Protein AF-A0A7C5F0X3-F1 (afdb_monomer)

Sequence (91 aa):
MANTFSALKRARQAKTRTMFNQRRKSRLRHAIRKLRRLLESKDIE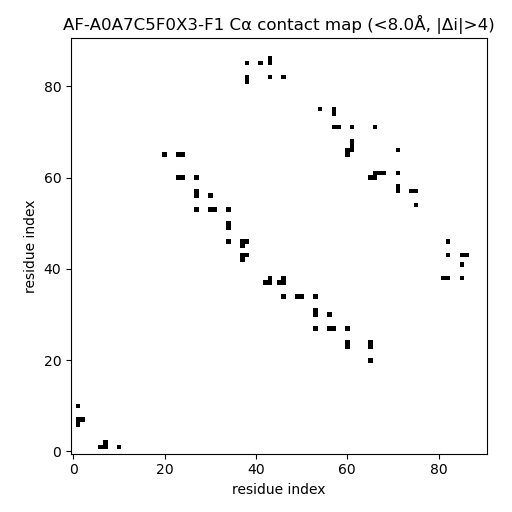GAKALLPQTFSIIDRAAKWGIIKKNTAARYKSRLTHRLNALSSKAA

Radius of gyration: 18.02 Å; Cα contacts (8 Å, |Δi|>4): 46; chains: 1; bounding box: 38×22×55 Å

Mean predicted aligned error: 4.9 Å

Solvent-accessible surface area (backbone atoms only — not comparable to full-atom values): 5073 Å² total; per-residue (Å²): 128,67,87,44,76,69,43,46,51,50,52,57,54,46,55,57,52,48,55,54,50,50,55,53,52,49,53,47,54,51,44,55,48,53,46,49,52,30,59,72,72,65,38,63,67,65,34,60,68,46,44,63,60,41,49,55,46,40,55,49,36,30,74,72,63,77,38,54,66,69,56,39,52,51,51,51,54,56,52,51,51,52,52,50,56,54,54,64,72,75,104

Secondary structure (DSSP, 8-state):
---SHHHHHHHHHHHHHHHHHHHHHHHHHHHHHHHHHHHHTT-HHHHHHHHHHHHHHHHHHHHTTSS-HHHHHHHHHHHHHHHHHHHHHH-

Nearest PDB structures (foldseek):
  7n30-assembly1_ST  TM=9.778E-01  e=1.779E-05  Escherichia coli K-12
  7q4k-assembly1_AT  TM=9.732E-01  e=2.397E-05  Escherichia coli
  8akn-assembly1_U  TM=9.774E-01  e=3.043E-05  Escherichia coli BW25113
  7boe-assembly1_T  TM=9.765E-01  e=4.101E-05  Escherichia coli K-12
  7n31-assembly1_ST  TM=9.765E-01  e=5.867E-05  Escherichia coli K-12

Structure (mmCIF, N/CA/C/O backbone):
data_AF-A0A7C5F0X3-F1
#
_entry.id   AF-A0A7C5F0X3-F1
#
loop_
_atom_site.group_PDB
_atom_site.id
_atom_site.type_symbol
_atom_site.label_atom_id
_atom_site.label_alt_id
_atom_site.label_comp_id
_atom_site.label_asym_id
_atom_site.label_entity_id
_atom_site.label_seq_id
_atom_site.pdbx_PDB_ins_code
_atom_site.Cartn_x
_atom_site.Cartn_y
_atom_site.Cartn_z
_atom_site.occupancy
_atom_site.B_iso_or_equiv
_atom_site.auth_seq_id
_atom_site.auth_comp_id
_atom_site.auth_asym_id
_atom_site.auth_atom_id
_atom_site.pdbx_PDB_model_num
ATOM 1 N N . MET A 1 1 ? 21.469 -15.129 -20.371 1.00 66.50 1 MET A N 1
ATOM 2 C CA . MET A 1 1 ? 22.145 -13.879 -20.783 1.00 66.50 1 MET A CA 1
ATOM 3 C C . MET A 1 1 ? 21.235 -13.149 -21.769 1.00 66.50 1 MET A C 1
ATOM 5 O O . MET A 1 1 ? 20.469 -13.808 -22.466 1.00 66.50 1 MET A O 1
ATOM 9 N N . ALA A 1 2 ? 21.171 -11.815 -21.732 1.00 75.25 2 ALA A N 1
ATOM 10 C CA . ALA A 1 2 ? 20.295 -11.056 -22.627 1.00 75.25 2 ALA A CA 1
ATOM 11 C C . ALA A 1 2 ? 20.966 -10.943 -24.003 1.00 75.25 2 ALA A C 1
ATOM 13 O O . ALA A 1 2 ? 21.704 -9.999 -24.251 1.00 75.25 2 ALA A O 1
ATOM 14 N N . ASN A 1 3 ? 20.739 -11.940 -24.858 1.00 85.25 3 ASN A N 1
ATOM 15 C CA . ASN A 1 3 ? 21.522 -12.134 -26.085 1.00 85.25 3 ASN A CA 1
ATOM 16 C C . ASN A 1 3 ? 20.994 -11.344 -27.295 1.00 85.25 3 ASN A C 1
ATOM 18 O O . ASN A 1 3 ? 21.624 -11.328 -28.343 1.00 85.25 3 ASN A O 1
ATOM 22 N N . THR A 1 4 ? 19.846 -10.675 -27.165 1.00 92.81 4 THR A N 1
ATOM 23 C CA . THR A 1 4 ? 19.253 -9.831 -28.212 1.00 92.81 4 THR A CA 1
ATOM 24 C C . THR A 1 4 ? 19.159 -8.377 -27.749 1.00 92.81 4 THR A C 1
ATOM 26 O O . THR A 1 4 ? 18.978 -8.094 -26.559 1.00 92.81 4 THR A O 1
ATOM 29 N N . PHE A 1 5 ? 19.221 -7.421 -28.683 1.00 90.75 5 PHE A N 1
ATOM 30 C CA . PHE A 1 5 ? 19.111 -5.986 -28.370 1.00 90.75 5 PHE A CA 1
ATOM 31 C C . PHE A 1 5 ? 17.813 -5.637 -27.617 1.00 90.75 5 PHE A C 1
ATOM 33 O O . PHE A 1 5 ? 17.809 -4.812 -26.694 1.00 90.75 5 PHE A O 1
ATOM 40 N N . SER A 1 6 ? 16.708 -6.309 -27.957 1.00 92.62 6 SER A N 1
ATOM 41 C CA . SER A 1 6 ? 15.426 -6.170 -27.262 1.00 92.62 6 SER A CA 1
ATOM 42 C C . SER A 1 6 ? 15.504 -6.674 -25.815 1.00 92.62 6 SER A C 1
ATOM 44 O O . SER A 1 6 ? 15.018 -5.993 -24.906 1.00 92.62 6 SER A O 1
ATOM 46 N N . ALA A 1 7 ? 16.181 -7.799 -25.566 1.00 92.88 7 ALA A N 1
ATOM 47 C CA . ALA A 1 7 ? 16.403 -8.330 -24.224 1.00 92.88 7 ALA A CA 1
ATOM 48 C C . ALA A 1 7 ? 17.291 -7.403 -23.374 1.00 92.88 7 ALA A C 1
ATOM 50 O O . ALA A 1 7 ? 16.953 -7.135 -22.218 1.00 92.88 7 ALA A O 1
ATOM 51 N N . LEU A 1 8 ? 18.360 -6.828 -23.941 1.00 93.06 8 LEU A N 1
ATOM 52 C CA . LEU A 1 8 ? 19.216 -5.849 -23.249 1.00 93.06 8 LEU A CA 1
ATOM 53 C C . LEU A 1 8 ? 18.428 -4.599 -22.826 1.00 93.06 8 LEU A C 1
ATOM 55 O O . LEU A 1 8 ? 18.584 -4.089 -21.711 1.00 93.06 8 LEU A O 1
ATOM 59 N N . LYS A 1 9 ? 17.520 -4.111 -23.682 1.00 93.44 9 LYS A N 1
ATOM 60 C CA . LYS A 1 9 ? 16.606 -3.009 -23.338 1.00 93.44 9 LYS A CA 1
ATOM 61 C C . LYS A 1 9 ? 15.669 -3.393 -22.190 1.00 93.44 9 LYS A C 1
ATOM 63 O O . LYS A 1 9 ? 15.517 -2.618 -21.243 1.00 93.44 9 LYS A O 1
ATOM 68 N N . ARG A 1 10 ? 15.066 -4.586 -22.236 1.00 94.94 10 ARG A N 1
ATOM 69 C CA . ARG A 1 10 ? 14.178 -5.083 -21.169 1.00 94.94 10 ARG A CA 1
ATOM 70 C C . ARG A 1 10 ? 14.916 -5.239 -19.839 1.00 94.94 10 ARG A C 1
ATOM 72 O O . ARG A 1 10 ? 14.368 -4.839 -18.816 1.00 94.94 10 ARG A O 1
ATOM 79 N N . ALA A 1 11 ? 16.162 -5.715 -19.847 1.00 94.00 11 ALA A N 1
ATOM 80 C CA . ALA A 1 11 ? 16.995 -5.829 -18.649 1.00 94.00 11 ALA A CA 1
ATOM 81 C C . ALA A 1 11 ? 17.252 -4.462 -17.984 1.00 94.00 11 ALA A C 1
ATOM 83 O O . ALA A 1 11 ? 17.059 -4.312 -16.774 1.00 94.00 11 ALA A O 1
ATOM 84 N N . ARG A 1 12 ? 17.587 -3.428 -18.771 1.00 93.62 12 ARG A N 1
ATOM 85 C CA . ARG A 1 12 ? 17.751 -2.052 -18.262 1.00 93.62 12 ARG A CA 1
ATOM 86 C C . ARG A 1 12 ? 16.460 -1.506 -17.643 1.00 93.62 12 ARG A C 1
ATOM 88 O O . ARG A 1 12 ? 16.488 -0.953 -16.544 1.00 93.62 12 ARG A O 1
ATOM 95 N N . GLN A 1 13 ? 15.321 -1.711 -18.307 1.00 95.69 13 GLN A N 1
ATOM 96 C CA . GLN A 1 13 ? 14.005 -1.314 -17.784 1.00 95.69 13 GLN A CA 1
ATOM 97 C C . GLN A 1 13 ? 13.622 -2.082 -16.512 1.00 95.69 13 GLN A C 1
ATOM 99 O O . GLN A 1 13 ? 13.004 -1.519 -15.609 1.00 95.69 13 GLN A O 1
ATOM 104 N N . ALA A 1 14 ? 13.972 -3.365 -16.425 1.00 95.31 14 ALA A N 1
ATOM 105 C CA . ALA A 1 14 ? 13.706 -4.175 -15.246 1.00 95.31 14 ALA A CA 1
ATOM 106 C C . ALA A 1 14 ? 14.486 -3.648 -14.037 1.00 95.31 14 ALA A C 1
ATOM 108 O O . ALA A 1 14 ? 13.893 -3.464 -12.979 1.00 95.31 14 ALA A O 1
ATOM 109 N N . LYS A 1 15 ? 15.774 -3.310 -14.199 1.00 95.44 15 LYS A N 1
ATOM 110 C CA . LYS A 1 15 ? 16.605 -2.755 -13.116 1.00 95.44 15 LYS A CA 1
ATOM 111 C C . LYS A 1 15 ? 15.977 -1.501 -12.500 1.00 95.44 15 LYS A C 1
ATOM 113 O O . LYS A 1 15 ? 15.813 -1.431 -11.282 1.00 95.44 15 LYS A O 1
ATOM 118 N N . THR A 1 16 ? 15.560 -0.541 -13.325 1.00 95.81 16 THR A N 1
ATOM 119 C CA . THR A 1 16 ? 14.947 0.706 -12.837 1.00 95.81 16 THR A CA 1
ATOM 120 C C . THR A 1 16 ? 13.604 0.453 -12.153 1.00 95.81 16 THR A C 1
ATOM 122 O O . THR A 1 16 ? 13.385 0.916 -11.032 1.00 95.81 16 THR A O 1
ATOM 125 N N . ARG A 1 17 ? 12.724 -0.351 -12.765 1.00 95.31 17 ARG A N 1
ATOM 126 C CA . ARG A 1 17 ? 11.421 -0.724 -12.182 1.00 95.31 17 ARG A CA 1
ATOM 127 C C . ARG A 1 17 ? 11.577 -1.451 -10.849 1.00 95.31 17 ARG A C 1
ATOM 129 O O . ARG A 1 17 ? 10.857 -1.137 -9.902 1.00 95.31 17 ARG A O 1
ATOM 136 N N . THR A 1 18 ? 12.532 -2.373 -10.749 1.00 96.12 18 THR A N 1
ATOM 137 C CA . THR A 1 18 ? 12.822 -3.118 -9.519 1.00 96.12 18 THR A CA 1
ATOM 138 C C . THR A 1 18 ? 13.248 -2.184 -8.392 1.00 96.12 18 THR A C 1
ATOM 140 O O . THR A 1 18 ? 12.701 -2.295 -7.296 1.00 96.12 18 THR A O 1
ATOM 143 N N . MET A 1 19 ? 14.129 -1.208 -8.650 1.00 95.81 19 MET A N 1
ATOM 144 C CA . MET A 1 19 ? 14.541 -0.235 -7.626 1.00 95.81 19 MET A CA 1
ATOM 145 C C . MET A 1 19 ? 13.351 0.550 -7.055 1.00 95.81 19 MET A C 1
ATOM 147 O O . MET A 1 19 ? 13.188 0.637 -5.835 1.00 95.81 19 MET A O 1
ATOM 151 N N . PHE A 1 20 ? 12.475 1.086 -7.911 1.00 95.12 20 PHE A N 1
ATOM 152 C CA . PHE A 1 20 ? 11.299 1.833 -7.450 1.00 95.12 20 PHE A CA 1
ATOM 153 C C . PHE A 1 20 ? 10.281 0.943 -6.732 1.00 95.12 20 PHE A C 1
ATOM 155 O O . PHE A 1 20 ? 9.748 1.326 -5.686 1.00 95.12 20 PHE A O 1
ATOM 162 N N . ASN A 1 21 ? 10.029 -0.258 -7.255 1.00 95.75 21 ASN A N 1
ATOM 163 C CA . ASN A 1 21 ? 9.100 -1.205 -6.645 1.00 95.75 21 ASN A CA 1
ATOM 164 C C . ASN A 1 21 ? 9.591 -1.670 -5.276 1.00 95.75 21 ASN A C 1
ATOM 166 O O . ASN A 1 21 ? 8.788 -1.767 -4.348 1.00 95.75 21 ASN A O 1
ATOM 170 N N . GLN A 1 22 ? 10.898 -1.877 -5.115 1.00 95.94 22 GLN A N 1
ATOM 171 C CA . GLN A 1 22 ? 11.492 -2.242 -3.836 1.00 95.94 22 GLN A CA 1
ATOM 172 C C . GLN A 1 22 ? 11.271 -1.147 -2.786 1.00 95.94 22 GLN A C 1
ATOM 174 O O . GLN A 1 22 ? 10.778 -1.445 -1.698 1.00 95.94 22 GLN A O 1
ATOM 179 N N . ARG A 1 23 ? 11.534 0.124 -3.129 1.00 95.44 23 ARG A N 1
ATOM 180 C CA . ARG A 1 23 ? 11.301 1.275 -2.230 1.00 95.44 23 ARG A CA 1
ATOM 181 C C . ARG A 1 23 ? 9.831 1.421 -1.831 1.00 95.44 23 ARG A C 1
ATOM 183 O O . ARG A 1 23 ? 9.500 1.675 -0.676 1.00 95.44 23 ARG A O 1
ATOM 190 N N . ARG A 1 24 ? 8.911 1.252 -2.779 1.00 95.19 24 ARG A N 1
ATOM 191 C CA . ARG A 1 24 ? 7.471 1.352 -2.498 1.00 95.19 24 ARG A CA 1
ATOM 192 C C . ARG A 1 24 ? 6.971 0.167 -1.660 1.00 95.19 24 ARG A C 1
ATOM 194 O O . ARG A 1 24 ? 6.157 0.352 -0.755 1.00 95.19 24 ARG A O 1
ATOM 201 N N . LYS A 1 25 ? 7.488 -1.042 -1.910 1.00 94.81 25 LYS A N 1
ATOM 202 C CA . LYS A 1 25 ? 7.172 -2.258 -1.144 1.00 94.81 25 LYS A CA 1
ATOM 203 C C . LYS A 1 25 ? 7.704 -2.187 0.286 1.00 94.81 25 LYS A C 1
ATOM 205 O O . LYS A 1 25 ? 6.991 -2.596 1.202 1.00 94.81 25 LYS A O 1
ATOM 210 N N . SER A 1 26 ? 8.911 -1.656 0.498 1.00 96.38 26 SER A N 1
ATOM 211 C CA . SER A 1 26 ? 9.431 -1.424 1.849 1.00 96.38 26 SER A CA 1
ATOM 212 C C . SER A 1 26 ? 8.558 -0.413 2.587 1.00 96.38 26 SER A C 1
ATOM 214 O O . SER A 1 26 ? 8.064 -0.739 3.664 1.00 96.38 26 SER A O 1
ATOM 216 N N . ARG A 1 27 ? 8.245 0.742 1.980 1.00 94.94 27 ARG A N 1
ATOM 217 C CA . ARG A 1 27 ? 7.347 1.755 2.567 1.00 94.94 27 ARG A CA 1
ATOM 218 C C . ARG A 1 27 ? 6.007 1.165 3.017 1.00 94.94 27 ARG A C 1
ATOM 220 O O . ARG A 1 27 ? 5.593 1.397 4.150 1.00 94.94 27 ARG A O 1
ATOM 227 N N . LEU A 1 28 ? 5.363 0.362 2.167 1.00 94.62 28 LEU A N 1
ATOM 228 C CA . LEU A 1 28 ? 4.118 -0.338 2.502 1.00 94.62 28 LEU A CA 1
ATOM 229 C C . LEU A 1 28 ? 4.288 -1.256 3.724 1.00 94.62 28 LEU A C 1
ATOM 231 O O . LEU A 1 28 ? 3.495 -1.200 4.662 1.00 94.62 28 LEU A O 1
ATOM 235 N N . ARG A 1 29 ? 5.330 -2.096 3.726 1.00 94.88 29 ARG A N 1
ATOM 236 C CA . ARG A 1 29 ? 5.606 -3.031 4.828 1.00 94.88 29 ARG A CA 1
ATOM 237 C C . ARG A 1 29 ? 5.897 -2.300 6.139 1.00 94.88 29 ARG A C 1
ATOM 239 O O . ARG A 1 29 ? 5.420 -2.741 7.181 1.00 94.88 29 ARG A O 1
ATOM 246 N N . HIS A 1 30 ? 6.647 -1.199 6.093 1.00 96.31 30 HIS A N 1
ATOM 247 C CA . HIS A 1 30 ? 6.949 -0.384 7.269 1.00 96.31 30 HIS A CA 1
ATOM 248 C C . HIS A 1 30 ? 5.693 0.274 7.844 1.00 96.31 30 HIS A C 1
ATOM 250 O O . HIS A 1 30 ? 5.487 0.182 9.051 1.00 96.31 30 HIS A O 1
ATOM 256 N N . ALA A 1 31 ? 4.825 0.849 7.005 1.00 93.88 31 ALA A N 1
ATOM 257 C CA . ALA A 1 31 ? 3.565 1.445 7.455 1.00 93.88 31 ALA A CA 1
ATOM 258 C C . ALA A 1 31 ? 2.664 0.413 8.156 1.00 93.88 31 ALA A C 1
ATOM 260 O O . ALA A 1 31 ? 2.225 0.630 9.283 1.00 93.88 31 ALA A O 1
ATOM 261 N N . ILE A 1 32 ? 2.480 -0.761 7.538 1.00 93.69 32 ILE A N 1
ATOM 262 C CA . ILE A 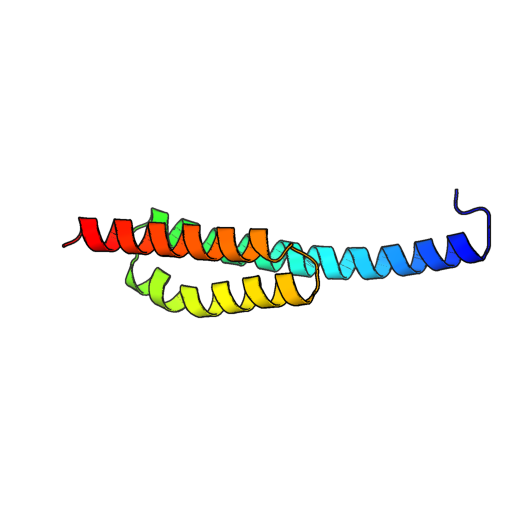1 32 ? 1.692 -1.852 8.132 1.00 93.69 32 ILE A CA 1
ATOM 263 C C . ILE A 1 32 ? 2.320 -2.332 9.448 1.00 93.69 32 ILE A C 1
ATOM 265 O O . ILE A 1 32 ? 1.601 -2.585 10.411 1.00 93.69 32 ILE A O 1
ATOM 269 N N . ARG A 1 33 ? 3.652 -2.460 9.513 1.00 93.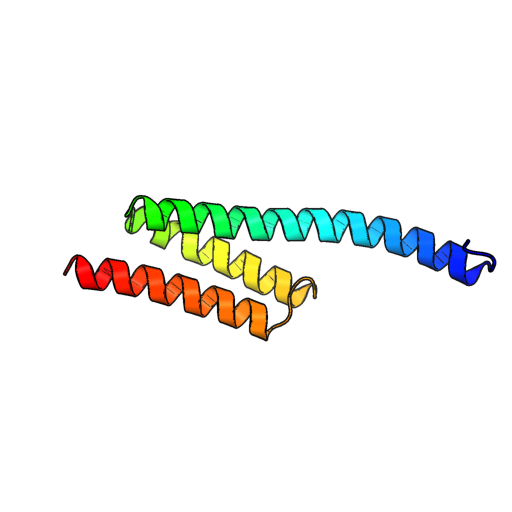94 33 ARG A N 1
ATOM 270 C CA . ARG A 1 33 ? 4.350 -2.872 10.740 1.00 93.94 33 ARG A CA 1
ATOM 271 C C . ARG A 1 33 ? 4.179 -1.848 11.861 1.00 93.94 33 ARG A C 1
ATOM 273 O O . ARG A 1 33 ? 3.942 -2.257 12.989 1.00 93.94 33 ARG A O 1
ATOM 280 N N . LYS A 1 34 ? 4.281 -0.549 11.559 1.00 92.31 34 LYS A N 1
ATOM 281 C CA . LYS A 1 34 ? 4.091 0.525 12.543 1.00 92.31 34 LYS A CA 1
ATOM 282 C C . LYS A 1 34 ? 2.691 0.454 13.157 1.00 92.31 34 LYS A C 1
ATOM 284 O O . LYS A 1 34 ? 2.581 0.439 14.374 1.00 92.31 34 LYS A O 1
ATOM 289 N N . LEU A 1 35 ? 1.653 0.301 12.329 1.00 90.31 35 LEU A N 1
ATOM 290 C CA . LEU A 1 35 ? 0.281 0.148 12.823 1.00 90.31 35 LEU A CA 1
ATOM 291 C C . LEU A 1 35 ? 0.114 -1.117 13.677 1.00 90.31 35 LEU A C 1
ATOM 293 O O . LEU A 1 35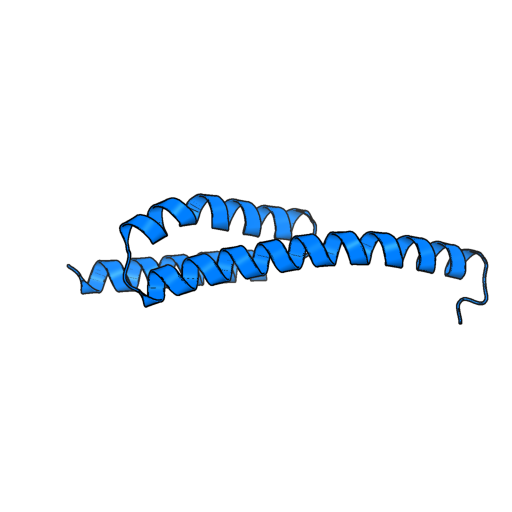 ? -0.498 -1.067 14.732 1.00 90.31 35 LEU A O 1
ATOM 297 N N . ARG A 1 36 ? 0.687 -2.253 13.253 1.00 90.62 36 ARG A N 1
ATOM 298 C CA . ARG A 1 36 ? 0.619 -3.502 14.032 1.00 90.62 36 ARG A CA 1
ATOM 299 C C . ARG A 1 36 ? 1.269 -3.377 15.408 1.00 90.62 36 ARG A C 1
ATOM 301 O O . ARG A 1 36 ? 0.683 -3.864 16.360 1.00 90.62 36 ARG A O 1
ATOM 308 N N . ARG A 1 37 ? 2.412 -2.694 15.508 1.00 91.81 37 ARG A N 1
ATOM 309 C CA . ARG A 1 37 ? 3.078 -2.442 16.794 1.00 91.81 37 ARG A CA 1
ATOM 310 C C . ARG A 1 37 ? 2.211 -1.608 17.739 1.00 91.81 37 ARG A C 1
ATOM 312 O O . ARG A 1 37 ? 2.126 -1.952 18.905 1.00 91.81 37 ARG A O 1
ATOM 319 N N . LEU A 1 38 ? 1.536 -0.572 17.231 1.00 87.94 38 LEU A N 1
ATOM 320 C CA . LEU A 1 38 ? 0.605 0.235 18.037 1.00 87.94 38 LEU A CA 1
ATOM 321 C C . LEU A 1 38 ? -0.607 -0.580 18.512 1.00 87.94 38 LEU A C 1
ATOM 323 O O . LEU A 1 38 ? -1.045 -0.452 19.651 1.00 87.94 38 LEU A O 1
ATOM 327 N N . LEU A 1 39 ? -1.120 -1.465 17.652 1.00 86.50 39 LEU A N 1
ATOM 328 C CA . LEU A 1 39 ? -2.196 -2.387 18.024 1.00 86.50 39 LEU A CA 1
ATOM 329 C C . LEU A 1 39 ? -1.742 -3.413 19.077 1.00 86.50 39 LEU A C 1
ATOM 331 O O . LEU A 1 39 ? -2.532 -3.783 19.938 1.00 86.50 39 LEU A O 1
ATOM 335 N N . GLU A 1 40 ? -0.488 -3.869 19.021 1.00 87.38 40 GLU A N 1
ATOM 336 C CA . GLU A 1 40 ? 0.109 -4.759 20.029 1.00 87.38 40 GLU A CA 1
ATOM 337 C C . GLU A 1 40 ? 0.331 -4.037 21.367 1.00 87.38 40 GLU A C 1
ATOM 339 O O . GLU A 1 40 ? 0.044 -4.609 22.416 1.00 87.38 40 GLU A O 1
ATOM 344 N N . SER A 1 41 ? 0.753 -2.767 21.342 1.00 87.19 41 SER A N 1
ATOM 345 C CA . SER A 1 41 ? 0.908 -1.929 22.541 1.00 87.19 41 SER A CA 1
ATOM 346 C C . SER A 1 41 ? -0.411 -1.377 23.095 1.00 87.19 41 SER A C 1
ATOM 348 O O . SER A 1 41 ? -0.389 -0.621 24.060 1.00 87.19 41 SER A O 1
ATOM 350 N N . LYS A 1 42 ? -1.553 -1.748 22.500 1.00 84.44 42 LYS A N 1
ATOM 351 C CA . LYS A 1 42 ? -2.910 -1.304 22.860 1.00 84.44 42 LYS A CA 1
ATOM 352 C C . LYS A 1 42 ? -3.125 0.219 22.837 1.00 84.44 42 LYS A C 1
ATOM 354 O O . LYS A 1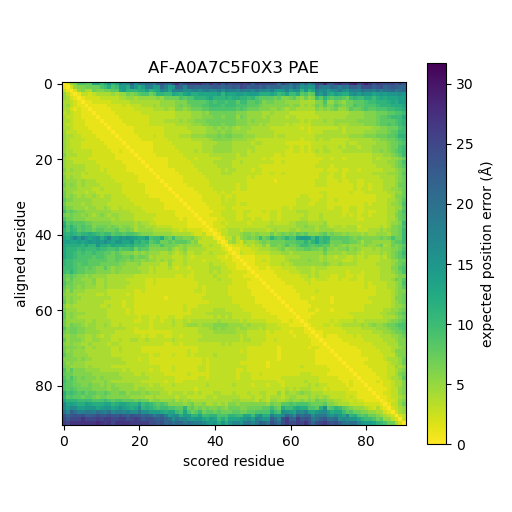 42 ? -4.037 0.719 23.487 1.00 84.44 42 LYS A O 1
ATOM 359 N N . ASP A 1 43 ? -2.337 0.949 22.052 1.00 85.25 43 ASP A N 1
ATOM 360 C CA . ASP A 1 43 ? -2.518 2.391 21.862 1.00 85.25 43 ASP A CA 1
ATOM 361 C C . ASP A 1 43 ? -3.580 2.644 20.780 1.00 85.25 43 ASP A C 1
ATOM 363 O O . ASP A 1 43 ? -3.304 2.638 19.575 1.00 85.25 43 ASP A O 1
ATOM 367 N N . ILE A 1 44 ? -4.829 2.803 21.223 1.00 83.38 44 ILE A N 1
ATOM 368 C CA . ILE A 1 44 ? -5.996 2.946 20.346 1.00 83.38 44 ILE A CA 1
ATOM 369 C C . ILE A 1 44 ? -5.984 4.302 19.629 1.00 83.38 44 ILE A C 1
ATOM 371 O O . ILE A 1 44 ? -6.273 4.363 18.431 1.00 83.38 44 ILE A O 1
ATOM 375 N N . GLU A 1 45 ? -5.622 5.378 20.323 1.00 84.75 45 GLU A N 1
ATOM 376 C CA . GLU A 1 45 ? -5.630 6.736 19.769 1.00 84.75 45 GLU A CA 1
ATOM 377 C C . GLU A 1 45 ? -4.504 6.922 18.744 1.00 84.75 45 GLU A C 1
ATOM 379 O O . GLU A 1 45 ? -4.744 7.376 17.618 1.00 84.75 45 GLU A O 1
ATOM 384 N N . GLY A 1 46 ? -3.297 6.436 19.053 1.00 84.81 46 GLY A N 1
ATOM 385 C CA . GLY A 1 46 ? -2.190 6.413 18.098 1.00 84.81 46 GLY A CA 1
ATOM 386 C C . GLY A 1 46 ? -2.491 5.551 16.866 1.00 84.81 46 GLY A C 1
ATOM 387 O O . GLY A 1 46 ? -2.154 5.923 15.733 1.00 84.81 46 GLY A O 1
ATOM 388 N N . ALA A 1 47 ? -3.172 4.414 17.047 1.00 86.56 47 ALA A N 1
ATOM 389 C CA . ALA A 1 47 ? -3.593 3.564 15.936 1.00 86.56 47 ALA A CA 1
ATOM 390 C C . ALA A 1 47 ? -4.647 4.245 15.046 1.00 86.56 47 ALA A C 1
ATOM 392 O O . ALA A 1 47 ? -4.519 4.185 13.819 1.00 86.56 47 ALA A O 1
ATOM 393 N N . LYS A 1 48 ? -5.646 4.927 15.627 1.00 87.12 48 LYS A N 1
ATOM 394 C CA . LYS A 1 48 ? -6.661 5.695 14.882 1.00 87.12 48 LYS A CA 1
ATOM 395 C C . LYS A 1 48 ? -6.027 6.808 14.049 1.00 87.12 48 LYS A C 1
ATOM 397 O O . LYS A 1 48 ? -6.336 6.920 12.865 1.00 87.12 48 LYS A O 1
ATOM 402 N N . ALA A 1 49 ? -5.085 7.563 14.614 1.00 90.12 49 ALA A N 1
ATOM 403 C CA . ALA A 1 49 ? -4.400 8.642 13.900 1.00 90.12 49 ALA A CA 1
ATOM 404 C C . ALA A 1 49 ? -3.562 8.135 12.707 1.00 90.12 49 ALA A C 1
ATOM 406 O O . ALA A 1 49 ? -3.495 8.769 11.651 1.00 90.12 49 ALA A O 1
ATOM 407 N N . LEU A 1 50 ? -2.930 6.964 12.841 1.00 90.38 50 LEU A N 1
ATOM 408 C CA . LEU A 1 50 ? -2.060 6.394 11.806 1.00 90.38 50 LEU A CA 1
ATOM 409 C C . LEU A 1 50 ? -2.826 5.618 10.712 1.00 90.38 50 LEU A C 1
ATOM 411 O O . LEU A 1 50 ? -2.285 5.338 9.631 1.00 90.38 50 LEU A O 1
ATOM 415 N N . LEU A 1 51 ? -4.083 5.259 10.967 1.00 90.44 51 LEU A N 1
ATOM 416 C CA . LEU A 1 51 ? -4.899 4.432 10.082 1.00 90.44 51 LEU A CA 1
ATOM 417 C C . LEU A 1 51 ? -5.159 5.077 8.700 1.00 90.44 51 LEU A C 1
ATOM 419 O O . LEU A 1 51 ? -4.874 4.409 7.697 1.00 90.44 51 LEU A O 1
ATOM 423 N N . PRO A 1 52 ? -5.564 6.362 8.580 1.00 92.75 52 PRO A N 1
ATOM 424 C CA . PRO A 1 52 ? -5.800 7.005 7.282 1.00 92.75 52 PRO A CA 1
ATOM 425 C C . PRO A 1 52 ? -4.542 7.054 6.408 1.00 92.75 52 PRO A C 1
ATOM 427 O O . PRO A 1 52 ? -4.577 6.746 5.212 1.00 92.75 52 PRO A O 1
ATOM 430 N N . GLN A 1 53 ? -3.393 7.371 7.014 1.00 93.31 53 GLN A N 1
ATOM 431 C CA . GLN A 1 53 ? -2.108 7.402 6.313 1.00 93.31 53 GLN A CA 1
ATOM 432 C C . GLN A 1 53 ? -1.736 6.013 5.782 1.00 93.31 53 GLN A C 1
ATOM 434 O O . GLN A 1 53 ? -1.288 5.867 4.640 1.00 93.31 53 GLN A O 1
ATOM 439 N N . THR A 1 54 ? -1.961 4.978 6.595 1.00 93.50 54 THR A N 1
ATOM 440 C CA . THR A 1 54 ? -1.686 3.587 6.224 1.00 93.50 54 THR A CA 1
ATOM 441 C C . THR A 1 54 ? -2.591 3.129 5.079 1.00 93.50 54 THR A C 1
ATOM 443 O O . THR A 1 54 ? -2.101 2.520 4.124 1.00 93.50 54 THR A O 1
ATOM 446 N N . PHE A 1 55 ? -3.881 3.474 5.105 1.00 94.44 55 PHE A N 1
ATOM 447 C CA . PHE A 1 55 ? -4.823 3.151 4.026 1.00 94.44 55 PHE A CA 1
ATOM 448 C C . PHE A 1 55 ? -4.452 3.841 2.719 1.00 94.44 55 PHE A C 1
ATOM 450 O O . PHE A 1 55 ? -4.365 3.185 1.682 1.00 94.44 55 PHE A O 1
ATOM 457 N N . SER A 1 56 ? -4.091 5.123 2.780 1.00 95.38 56 SER A N 1
ATOM 458 C CA . SER A 1 56 ? -3.630 5.867 1.609 1.00 95.38 56 SER A CA 1
ATOM 459 C C . SER A 1 56 ? -2.393 5.234 0.952 1.00 95.38 56 SER A C 1
ATOM 461 O O . SER A 1 56 ? -2.264 5.229 -0.275 1.00 95.38 56 SER A O 1
ATOM 463 N N . ILE A 1 57 ? -1.468 4.675 1.742 1.00 95.25 57 ILE A N 1
ATOM 464 C CA . ILE A 1 57 ? -0.292 3.959 1.218 1.00 95.25 57 ILE A CA 1
ATOM 465 C C . ILE A 1 57 ? -0.697 2.619 0.590 1.00 95.25 57 ILE A C 1
ATOM 467 O O . ILE A 1 57 ? -0.182 2.275 -0.477 1.00 95.25 57 ILE A O 1
ATOM 471 N N . ILE A 1 58 ? -1.609 1.871 1.218 1.00 94.75 58 ILE A N 1
ATOM 472 C CA . ILE A 1 58 ? -2.119 0.592 0.699 1.00 94.75 58 ILE A CA 1
ATOM 473 C C . ILE A 1 58 ? -2.803 0.797 -0.659 1.00 94.75 58 ILE A C 1
ATOM 475 O O . ILE A 1 58 ? -2.486 0.093 -1.621 1.00 94.75 58 ILE A O 1
ATOM 479 N N . ASP A 1 59 ? -3.682 1.789 -0.763 1.00 94.88 59 ASP A N 1
ATOM 480 C CA . ASP A 1 59 ? -4.441 2.050 -1.986 1.00 94.88 59 ASP A CA 1
ATOM 481 C C . ASP A 1 59 ? -3.539 2.579 -3.113 1.00 94.88 59 ASP A C 1
ATOM 483 O O . ASP A 1 59 ? -3.644 2.137 -4.261 1.00 94.88 59 ASP A O 1
ATOM 487 N N . ARG A 1 60 ? -2.542 3.420 -2.793 1.00 95.50 60 ARG A N 1
ATOM 488 C CA . ARG A 1 60 ? -1.500 3.814 -3.761 1.00 95.50 60 ARG A CA 1
ATOM 489 C C . ARG A 1 60 ? -0.664 2.624 -4.234 1.00 95.50 60 ARG A C 1
ATOM 491 O O . ARG A 1 60 ? -0.376 2.516 -5.426 1.00 95.50 60 ARG A O 1
ATOM 498 N N . ALA A 1 61 ? -0.306 1.702 -3.341 1.00 94.56 61 ALA A N 1
ATOM 499 C CA . ALA A 1 61 ? 0.426 0.493 -3.713 1.00 94.56 61 ALA A CA 1
ATOM 500 C C . ALA A 1 61 ? -0.390 -0.425 -4.642 1.00 94.56 61 ALA A C 1
ATOM 502 O O . ALA A 1 61 ? 0.194 -1.067 -5.520 1.00 94.56 61 ALA A O 1
ATOM 503 N N . ALA A 1 62 ? -1.717 -0.458 -4.487 1.00 95.50 62 ALA A N 1
ATOM 504 C CA . ALA A 1 62 ? -2.613 -1.149 -5.409 1.00 95.50 62 ALA A CA 1
ATOM 505 C C . ALA A 1 62 ? -2.690 -0.444 -6.771 1.00 95.50 62 ALA A C 1
ATOM 507 O O . ALA A 1 62 ? -2.564 -1.104 -7.801 1.00 95.50 62 ALA A O 1
ATOM 508 N N . LYS A 1 63 ? -2.810 0.893 -6.786 1.00 95.06 63 LYS A N 1
ATOM 509 C CA . LYS A 1 63 ? -2.816 1.704 -8.019 1.00 95.06 63 LYS A CA 1
ATOM 510 C C . LYS A 1 63 ? -1.539 1.515 -8.841 1.00 95.06 63 LYS A C 1
ATOM 512 O O . LYS A 1 63 ? -1.603 1.403 -10.058 1.00 95.06 63 LYS A O 1
ATOM 517 N N . TRP A 1 64 ? -0.381 1.435 -8.186 1.00 92.69 64 TRP A N 1
ATOM 518 C CA . TRP A 1 64 ? 0.904 1.183 -8.851 1.00 92.69 64 TRP A CA 1
ATOM 519 C C . TRP A 1 64 ? 1.138 -0.284 -9.244 1.00 92.69 64 TRP A C 1
ATOM 521 O O . TRP A 1 64 ? 2.186 -0.593 -9.806 1.00 92.69 64 TRP A O 1
ATOM 531 N N . GLY A 1 65 ? 0.213 -1.195 -8.931 1.00 93.94 65 GLY A N 1
ATOM 532 C CA . GLY A 1 65 ? 0.325 -2.614 -9.277 1.00 93.94 65 GLY A CA 1
ATOM 533 C C . GLY A 1 65 ? 1.325 -3.409 -8.431 1.00 93.94 65 GLY A C 1
ATOM 534 O O . GLY A 1 65 ? 1.677 -4.527 -8.797 1.00 93.94 65 GLY A O 1
ATOM 535 N N . ILE A 1 66 ? 1.780 -2.870 -7.295 1.00 93.31 66 ILE A N 1
ATOM 536 C CA . ILE A 1 66 ? 2.719 -3.560 -6.389 1.00 93.31 66 ILE A CA 1
ATOM 537 C C . ILE A 1 66 ? 2.005 -4.671 -5.622 1.00 93.31 66 ILE A C 1
ATOM 539 O O . ILE A 1 66 ? 2.576 -5.730 -5.363 1.00 93.31 66 ILE A O 1
ATOM 543 N N . ILE A 1 67 ? 0.751 -4.418 -5.249 1.00 94.31 67 ILE A N 1
ATOM 544 C CA . ILE A 1 67 ? -0.148 -5.401 -4.651 1.00 94.31 67 ILE A CA 1
ATOM 545 C C . ILE A 1 67 ? -1.424 -5.494 -5.483 1.00 94.31 67 ILE A C 1
ATOM 547 O O . ILE A 1 67 ? -1.865 -4.519 -6.086 1.00 94.31 67 ILE A O 1
ATOM 551 N N . LYS A 1 68 ? -2.041 -6.676 -5.510 1.00 96.62 68 LYS A N 1
ATOM 552 C CA . LYS A 1 68 ? -3.351 -6.865 -6.145 1.00 96.62 68 LYS A CA 1
ATOM 553 C C . LYS A 1 68 ? -4.450 -6.192 -5.319 1.00 96.62 68 LYS A C 1
ATOM 555 O O . LYS A 1 68 ? -4.338 -6.119 -4.093 1.00 96.62 68 LYS A O 1
ATOM 560 N N . LYS A 1 69 ? -5.540 -5.788 -5.982 1.00 95.06 69 LYS A N 1
ATOM 561 C CA . LYS A 1 69 ? -6.712 -5.144 -5.357 1.00 95.06 69 LYS A CA 1
ATOM 562 C C . LYS A 1 69 ? -7.242 -5.947 -4.157 1.00 95.06 69 LYS A C 1
ATOM 564 O O . LYS A 1 69 ? -7.392 -5.395 -3.073 1.00 95.06 69 LYS A O 1
ATOM 569 N N . ASN A 1 70 ? -7.360 -7.269 -4.295 1.00 96.75 70 ASN A N 1
ATOM 570 C CA . ASN A 1 70 ? -7.831 -8.148 -3.214 1.00 96.75 70 ASN A CA 1
ATOM 571 C C . ASN A 1 70 ? -6.859 -8.204 -2.026 1.00 96.75 70 ASN A C 1
ATOM 573 O O . ASN A 1 70 ? -7.270 -8.337 -0.878 1.00 96.75 70 ASN A O 1
ATOM 577 N N . THR A 1 71 ? -5.555 -8.066 -2.276 1.00 95.69 71 THR A N 1
ATOM 578 C CA . THR A 1 71 ? -4.555 -7.985 -1.204 1.00 95.69 71 THR A CA 1
ATOM 579 C C . THR A 1 71 ? -4.644 -6.658 -0.458 1.00 95.69 71 THR A C 1
ATOM 581 O O . THR A 1 71 ? -4.531 -6.654 0.765 1.00 95.69 71 THR A O 1
ATOM 584 N N . ALA A 1 72 ? -4.909 -5.554 -1.158 1.00 95.62 72 ALA A N 1
ATOM 585 C CA . ALA A 1 72 ? -5.181 -4.267 -0.524 1.00 95.62 72 ALA A CA 1
ATOM 586 C C . ALA A 1 72 ? -6.452 -4.320 0.339 1.00 95.62 72 ALA A C 1
ATOM 588 O O . ALA A 1 72 ? -6.401 -3.971 1.518 1.00 95.62 72 ALA A O 1
ATOM 589 N N . ALA A 1 73 ? -7.554 -4.848 -0.205 1.00 95.81 73 ALA A N 1
ATOM 590 C CA . ALA A 1 73 ? -8.809 -5.039 0.523 1.00 95.81 73 ALA A CA 1
ATOM 591 C C . ALA A 1 73 ? -8.624 -5.917 1.772 1.00 95.81 73 ALA A C 1
ATOM 593 O O . ALA A 1 73 ? -9.035 -5.534 2.866 1.00 95.81 73 ALA A O 1
ATOM 594 N N . ARG A 1 74 ? -7.903 -7.041 1.643 1.00 96.50 74 ARG A N 1
ATOM 595 C CA . ARG A 1 74 ? -7.579 -7.934 2.766 1.00 96.50 74 ARG A CA 1
ATOM 596 C C . ARG A 1 74 ? -6.773 -7.230 3.855 1.00 96.50 74 ARG A C 1
ATOM 598 O O . ARG A 1 74 ? -7.011 -7.478 5.033 1.00 96.50 74 ARG A O 1
ATOM 605 N N . TYR A 1 75 ? -5.814 -6.375 3.494 1.00 95.00 75 TYR A N 1
ATOM 606 C CA . TYR A 1 75 ? -5.072 -5.609 4.496 1.00 95.00 75 TYR A CA 1
ATOM 607 C C . TYR A 1 75 ? -5.964 -4.606 5.218 1.00 95.00 75 TYR A C 1
ATOM 609 O O . TYR A 1 75 ? -5.908 -4.567 6.443 1.00 95.00 75 TYR A O 1
ATOM 617 N N . LYS A 1 76 ? -6.803 -3.854 4.498 1.00 93.75 76 LYS A N 1
ATOM 618 C CA . LYS A 1 76 ? -7.734 -2.901 5.120 1.00 93.75 76 LYS A CA 1
ATOM 619 C C . LYS A 1 76 ? -8.677 -3.610 6.092 1.00 93.75 76 LYS A C 1
ATOM 621 O O . LYS A 1 76 ? -8.662 -3.283 7.271 1.00 93.75 76 LYS A O 1
ATOM 626 N N . SER A 1 77 ? -9.361 -4.659 5.632 1.00 95.12 77 SER A N 1
ATOM 627 C CA . SER A 1 77 ? -10.287 -5.460 6.446 1.00 95.12 77 SER A CA 1
ATOM 628 C C . SER A 1 77 ? -9.634 -6.037 7.711 1.00 95.12 77 SER A C 1
ATOM 630 O O . SER A 1 77 ? -10.177 -5.919 8.805 1.00 95.12 77 SER A O 1
ATOM 632 N N . ARG A 1 78 ? -8.429 -6.614 7.607 1.00 93.38 78 ARG A N 1
ATOM 6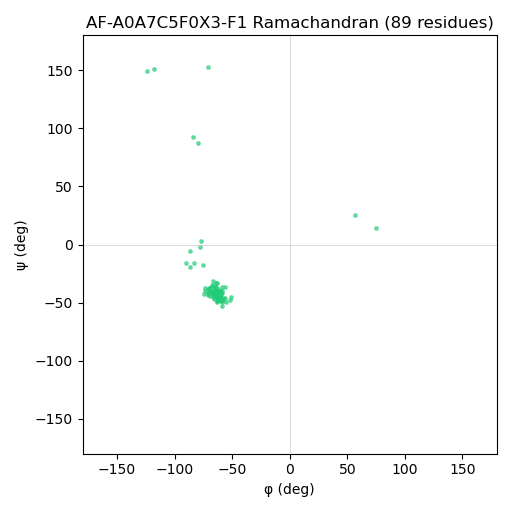33 C CA . ARG A 1 78 ? -7.749 -7.187 8.782 1.00 93.38 78 ARG A CA 1
ATOM 634 C C . ARG A 1 78 ? -7.320 -6.131 9.801 1.00 93.38 78 ARG A C 1
ATOM 636 O O . ARG A 1 78 ? -7.308 -6.424 10.992 1.00 93.38 78 ARG A O 1
ATOM 643 N N . LEU A 1 79 ? -6.912 -4.944 9.350 1.00 91.44 79 LEU A N 1
ATOM 644 C CA . LEU A 1 79 ? -6.474 -3.874 10.251 1.00 91.44 79 LEU A CA 1
ATOM 645 C C . LEU A 1 79 ? -7.670 -3.225 10.955 1.00 91.44 79 LEU A C 1
ATOM 647 O O . LEU A 1 79 ? -7.601 -3.032 12.165 1.00 91.44 79 LEU A O 1
ATOM 651 N N . THR A 1 80 ? -8.772 -2.971 10.239 1.00 90.94 80 THR A N 1
ATOM 652 C CA . THR A 1 80 ? -10.010 -2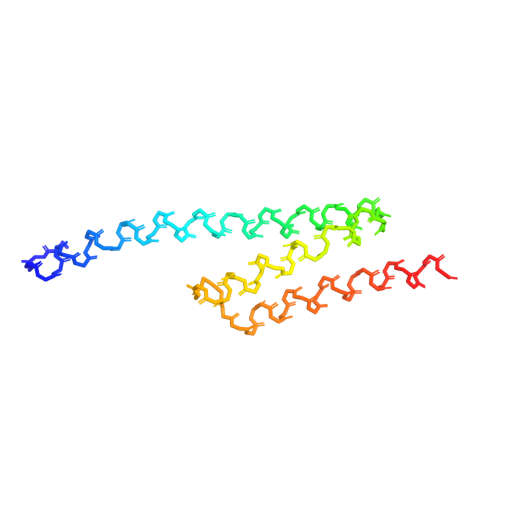.458 10.849 1.00 90.94 80 THR A CA 1
ATOM 653 C C . THR A 1 80 ? -10.589 -3.448 11.847 1.00 90.94 80 THR A C 1
ATOM 655 O O . THR A 1 80 ? -10.896 -3.065 12.967 1.00 90.94 80 THR A O 1
ATOM 658 N N . HIS A 1 81 ? -10.665 -4.733 11.491 1.00 91.75 81 HIS A N 1
ATOM 659 C CA . HIS A 1 81 ? -11.198 -5.758 12.387 1.00 91.75 81 HIS A CA 1
ATOM 660 C C . HIS A 1 81 ? -10.404 -5.843 13.695 1.00 91.75 81 HIS A C 1
ATOM 662 O O . HIS A 1 81 ? -10.984 -5.979 14.765 1.00 91.75 81 HIS A O 1
ATOM 668 N N . ARG A 1 82 ? -9.069 -5.756 13.634 1.00 89.00 82 ARG A N 1
ATOM 669 C CA . ARG A 1 82 ? -8.234 -5.762 14.844 1.00 89.00 82 ARG A CA 1
ATOM 670 C C . ARG A 1 82 ? -8.449 -4.528 15.713 1.00 89.00 82 ARG A C 1
ATOM 672 O O . ARG A 1 82 ? -8.509 -4.673 16.927 1.00 89.00 82 ARG A O 1
ATOM 679 N N . LEU A 1 83 ? -8.561 -3.346 15.106 1.00 87.94 83 LEU A N 1
ATOM 680 C CA . LEU A 1 83 ? -8.831 -2.114 15.847 1.00 87.94 83 LEU A CA 1
ATOM 681 C C . LEU A 1 83 ? -10.208 -2.170 16.523 1.00 87.94 83 LEU A C 1
ATOM 683 O O . LEU A 1 83 ? -10.315 -1.874 17.708 1.00 87.94 83 LEU A O 1
ATOM 687 N N . ASN A 1 84 ? -11.231 -2.625 15.797 1.00 88.38 84 ASN A N 1
ATOM 688 C CA .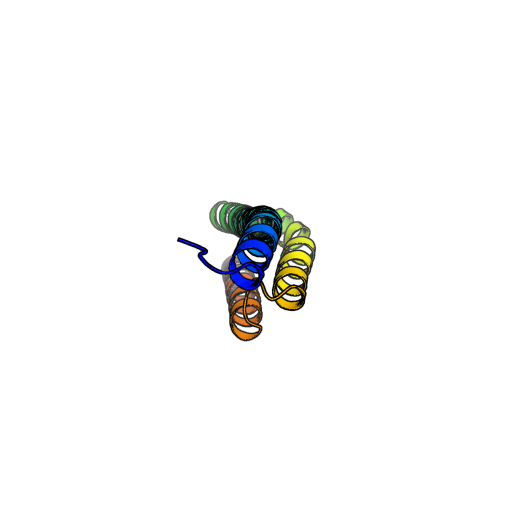 ASN A 1 84 ? -12.586 -2.766 16.325 1.00 88.38 84 ASN A CA 1
ATOM 689 C C . ASN A 1 84 ? -12.646 -3.790 17.462 1.00 88.38 84 ASN A C 1
ATOM 691 O O . ASN A 1 84 ? -13.232 -3.497 18.493 1.00 88.38 84 ASN A O 1
ATOM 695 N N . ALA A 1 85 ? -11.990 -4.947 17.312 1.00 87.75 85 ALA A N 1
ATOM 696 C CA . ALA A 1 85 ? -11.939 -5.971 18.357 1.00 87.75 85 ALA A CA 1
ATOM 697 C C . ALA A 1 85 ? -11.221 -5.490 19.631 1.00 87.75 85 ALA A C 1
ATOM 699 O O . A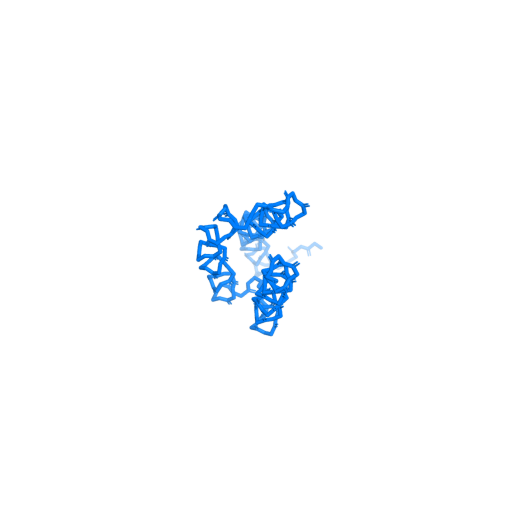LA A 1 85 ? -11.563 -5.906 20.734 1.00 87.75 85 ALA A O 1
ATOM 700 N N . LEU A 1 86 ? -10.215 -4.620 19.491 1.00 83.50 86 LEU A N 1
ATOM 701 C CA . LEU A 1 86 ? -9.549 -4.009 20.640 1.00 83.50 86 LEU A CA 1
ATOM 702 C C . LEU A 1 86 ? -10.442 -2.951 21.304 1.00 83.50 86 LEU A C 1
ATOM 704 O O . LEU A 1 86 ? -10.516 -2.905 22.526 1.00 83.50 86 LEU A O 1
ATOM 708 N N . SER A 1 87 ? -11.152 -2.151 20.503 1.00 79.00 87 SER A N 1
ATOM 709 C CA . SER A 1 87 ? -12.108 -1.154 20.995 1.00 79.00 87 SER A CA 1
ATOM 710 C C . SER A 1 87 ? -13.302 -1.793 21.708 1.00 79.00 87 SER A C 1
ATOM 712 O O . SER A 1 87 ? -13.730 -1.276 22.729 1.00 79.00 87 SER A O 1
ATOM 714 N N . SER A 1 88 ? -13.823 -2.916 21.203 1.00 76.50 88 SER A N 1
ATOM 715 C CA . SER A 1 88 ? -14.973 -3.617 21.789 1.00 76.50 88 SER A CA 1
ATOM 716 C C . SER A 1 88 ? -14.634 -4.406 23.050 1.00 76.50 88 SER A C 1
ATOM 718 O O . SER A 1 88 ? -15.539 -4.811 23.756 1.00 76.50 88 SER A O 1
ATOM 720 N N . LYS A 1 89 ? -13.350 -4.693 23.300 1.00 66.25 89 LYS A N 1
ATOM 721 C CA . LYS A 1 89 ? -12.883 -5.340 24.537 1.00 66.25 89 LYS A CA 1
ATOM 722 C C . LYS A 1 89 ? -12.619 -4.329 25.660 1.00 66.25 89 LYS A C 1
ATOM 724 O O . LYS A 1 89 ? -12.481 -4.725 26.811 1.00 66.25 89 LYS A O 1
ATOM 729 N N . ALA A 1 90 ? -12.443 -3.057 25.304 1.00 57.47 90 ALA A N 1
ATOM 730 C CA . ALA A 1 90 ? -12.240 -1.964 26.249 1.00 57.47 90 ALA A CA 1
ATOM 731 C C . ALA A 1 90 ? -13.558 -1.299 26.690 1.00 57.47 90 ALA A C 1
ATOM 733 O O . ALA A 1 90 ? -13.541 -0.564 27.673 1.00 57.47 90 ALA A O 1
ATOM 734 N N . ALA A 1 91 ? -14.651 -1.541 25.957 1.00 47.16 91 ALA A N 1
ATOM 735 C CA . ALA A 1 91 ? -16.025 -1.240 26.357 1.00 47.16 91 ALA A CA 1
ATOM 736 C C . ALA A 1 91 ? -16.610 -2.427 27.131 1.00 47.16 91 ALA A C 1
ATOM 738 O O . ALA A 1 91 ? -17.416 -2.172 28.048 1.00 47.16 91 ALA A O 1
#

pLDDT: mean 90.57, std 8.21, range [47.16, 96.75]

Foldseek 3Di:
DQPDPVSVVVVVVCVVVVVVLVVLVVVLVVLLVVLVVCLVVLVLVVNVVSLVVNLVSLVVCCVVVSDPPVVSVVSNVVSVVSSVVSVVVVD